Protein AF-A0A819KQR3-F1 (afdb_monomer)

Radius of gyration: 17.42 Å; Cα contacts (8 Å, |Δi|>4): 157; chains: 1; bounding box: 44×39×41 Å

pLDDT: mean 88.15, std 14.44, range [40.84, 98.44]

Mean predicted aligned error: 6.83 Å

Solvent-accessible surface area (backbone atoms only — not comparable to full-atom values): 6872 Å² total; per-residue (Å²): 132,85,78,81,66,50,45,78,50,74,44,51,42,90,77,36,97,85,49,51,71,47,80,47,74,49,79,68,67,64,90,90,63,63,76,46,76,42,82,43,74,54,48,76,48,64,88,91,35,70,39,79,47,76,88,54,74,44,82,45,64,55,67,50,73,30,33,44,32,40,14,64,79,96,58,59,79,53,51,30,37,37,38,84,83,73,54,71,51,70,76,74,80,80,83,72,96,64,82,76,96,62,93,85,129

Foldseek 3Di:
DDPPWKDWDWDALVRDPNSDIDIDIDDRDDPPWDWDWDKDAKDADDPQDWDDWLDDIDGDDRIDFIKIAGDTPRGGGHQWIATPVGDTDHDGDDDDPDPDPDPDD

Secondary structure (DSSP, 8-state):
------EEEEE-TTSSTT---EEEEEPP--TT---EEEEE--EE--TT-EEE-SS-EEEPPSEE--EEEEE-TT-SS-SEEEETTS-EEE--PPPPSS--SSS--

Sequence (105 aa):
MFSSSCDTMVAMSDVTDDGSIIFGKNSDRQVNEPLAIRYVPAATHLPNSKLRTTYIEIDQVEKTHSCILFSPRNIFGAEMGFNCHGLVIGNEALFTKIQSYREGL

Structure (mmCIF, N/CA/C/O backbone):
data_AF-A0A819KQR3-F1
#
_entry.id   AF-A0A819KQR3-F1
#
loop_
_atom_site.group_PDB
_atom_site.id
_atom_site.type_symbol
_atom_site.label_atom_id
_atom_site.label_alt_id
_atom_site.label_comp_id
_atom_site.label_asym_id
_atom_site.label_entity_id
_atom_site.label_seq_id
_atom_site.pdbx_PDB_ins_code
_atom_site.Cartn_x
_atom_site.Cartn_y
_atom_site.Cartn_z
_atom_site.occupancy
_atom_site.B_iso_or_equiv
_atom_site.auth_seq_id
_atom_site.auth_comp_id
_atom_site.auth_asym_id
_atom_site.auth_atom_id
_atom_site.pdbx_PDB_model_num
ATOM 1 N N . MET A 1 1 ? 28.314 8.351 -9.324 1.00 40.84 1 MET A N 1
ATOM 2 C CA . MET A 1 1 ? 27.406 8.806 -8.254 1.00 40.84 1 MET A CA 1
ATOM 3 C C . MET A 1 1 ? 26.100 8.078 -8.515 1.00 40.84 1 MET A C 1
ATOM 5 O O . MET A 1 1 ? 25.457 8.385 -9.508 1.00 40.84 1 MET A O 1
ATOM 9 N N . PHE A 1 2 ? 25.818 6.996 -7.787 1.00 43.38 2 PHE A N 1
ATOM 10 C CA . PHE A 1 2 ? 24.595 6.225 -8.012 1.00 43.38 2 PHE A CA 1
ATOM 11 C C . PHE A 1 2 ? 23.432 7.060 -7.483 1.00 43.38 2 PHE A C 1
ATOM 13 O O . PHE A 1 2 ? 23.305 7.237 -6.276 1.00 43.38 2 PHE A O 1
ATOM 20 N N . SER A 1 3 ? 22.655 7.644 -8.390 1.00 50.53 3 SER A N 1
ATOM 21 C CA . SER A 1 3 ? 21.332 8.151 -8.051 1.00 50.53 3 SER A CA 1
ATOM 22 C C . SER A 1 3 ? 20.485 6.917 -7.770 1.00 50.53 3 SER A C 1
ATOM 24 O O . SER A 1 3 ? 20.107 6.232 -8.715 1.00 50.53 3 SER A O 1
ATOM 26 N N . SER A 1 4 ? 20.266 6.574 -6.500 1.00 59.44 4 SER A N 1
ATOM 27 C CA . SER A 1 4 ? 19.153 5.691 -6.165 1.00 59.44 4 SER A CA 1
ATOM 28 C C . SER A 1 4 ? 17.896 6.526 -6.415 1.00 59.44 4 SER A C 1
ATOM 30 O O . SER A 1 4 ? 17.684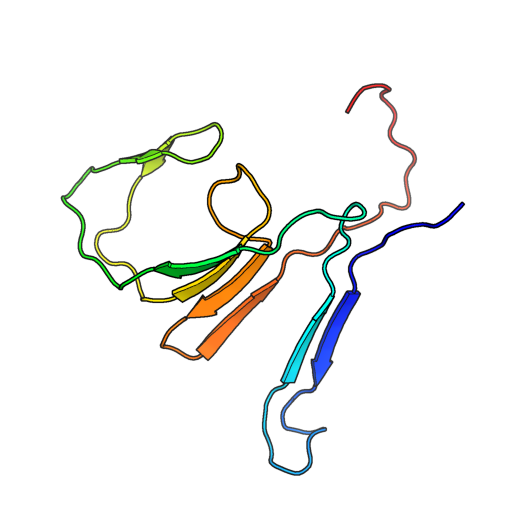 7.529 -5.726 1.00 59.44 4 SER A O 1
ATOM 32 N N . SER A 1 5 ? 17.169 6.205 -7.484 1.00 67.25 5 SER A N 1
ATOM 33 C CA . SER A 1 5 ? 15.809 6.696 -7.701 1.00 67.25 5 SER A CA 1
ATOM 34 C C . SER A 1 5 ? 14.875 5.500 -7.678 1.00 67.25 5 SER A C 1
ATOM 36 O O . SER A 1 5 ? 15.169 4.488 -8.313 1.00 67.25 5 SER A O 1
ATOM 38 N N . CYS A 1 6 ? 13.750 5.643 -6.976 1.00 80.00 6 CYS A N 1
ATOM 39 C CA . CYS A 1 6 ? 12.721 4.631 -6.974 1.00 80.00 6 CYS A CA 1
ATOM 40 C C . CYS A 1 6 ? 12.162 4.546 -8.399 1.00 80.00 6 CYS A C 1
ATOM 42 O O . CYS A 1 6 ? 12.180 5.522 -9.157 1.00 80.00 6 CYS A O 1
ATOM 44 N N . ASP A 1 7 ? 11.696 3.358 -8.765 1.00 88.38 7 ASP A N 1
ATOM 45 C CA . ASP A 1 7 ? 11.087 3.122 -10.066 1.00 88.38 7 ASP A CA 1
ATOM 46 C C . ASP A 1 7 ? 9.622 2.765 -9.862 1.00 88.38 7 ASP A C 1
ATOM 48 O O . ASP A 1 7 ? 9.274 1.936 -9.013 1.00 88.38 7 ASP A O 1
ATOM 52 N N . THR A 1 8 ? 8.760 3.358 -10.679 1.00 91.00 8 THR A N 1
ATOM 53 C CA . THR A 1 8 ? 7.336 3.037 -10.717 1.00 91.00 8 THR A CA 1
ATOM 54 C C . THR A 1 8 ? 6.909 2.827 -12.165 1.00 91.00 8 THR A C 1
ATOM 56 O O . THR A 1 8 ? 7.184 3.654 -13.032 1.00 91.00 8 THR A O 1
ATOM 59 N N . MET A 1 9 ? 6.211 1.724 -12.429 1.00 93.69 9 MET A N 1
ATOM 60 C CA . MET A 1 9 ? 5.650 1.400 -13.735 1.00 93.69 9 MET A CA 1
ATOM 61 C C . MET A 1 9 ? 4.196 0.952 -13.616 1.00 93.69 9 MET A C 1
ATOM 63 O O . MET A 1 9 ? 3.787 0.351 -12.621 1.00 93.69 9 MET A O 1
ATOM 67 N N . VAL A 1 10 ? 3.429 1.203 -14.673 1.00 95.94 10 VAL A N 1
ATOM 68 C CA . VAL A 1 10 ? 2.068 0.695 -14.821 1.00 95.94 10 VAL A CA 1
ATOM 69 C C . VAL A 1 10 ? 1.894 0.114 -16.220 1.00 95.94 10 VAL A C 1
ATOM 71 O O . VAL A 1 10 ? 2.237 0.762 -17.208 1.00 95.94 10 VAL A O 1
ATOM 74 N N . ALA A 1 11 ? 1.377 -1.109 -16.296 1.00 97.69 11 ALA A N 1
ATOM 75 C CA . ALA A 1 11 ? 0.844 -1.683 -17.523 1.00 97.69 11 ALA A CA 1
ATOM 76 C C . ALA A 1 11 ? -0.679 -1.679 -17.405 1.00 97.69 11 ALA A C 1
ATOM 78 O O . ALA A 1 11 ? -1.246 -2.288 -16.495 1.00 97.69 11 ALA A O 1
ATOM 79 N N . MET A 1 12 ? -1.319 -0.924 -18.289 1.00 97.81 12 MET A N 1
ATOM 80 C CA . MET A 1 12 ? -2.769 -0.815 -18.355 1.00 97.81 12 MET A CA 1
ATOM 81 C C . MET A 1 12 ? -3.361 -2.033 -19.078 1.00 97.81 12 MET A C 1
ATOM 83 O O . MET A 1 12 ? -2.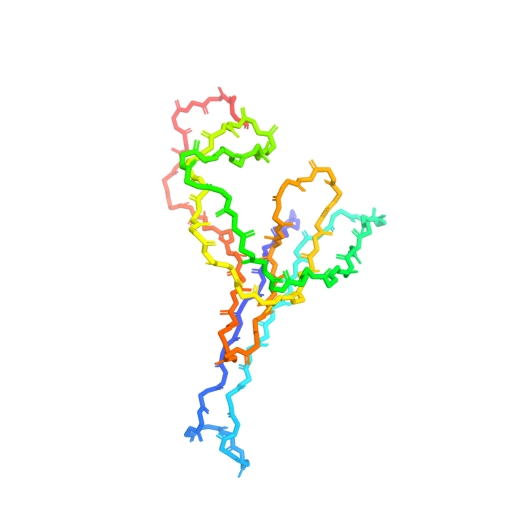661 -2.760 -19.778 1.00 97.81 12 MET A O 1
ATOM 87 N N . SER A 1 13 ? -4.660 -2.267 -18.902 1.00 97.50 13 SER A N 1
ATOM 88 C CA . SER A 1 13 ? -5.349 -3.454 -19.430 1.00 97.50 13 SER A CA 1
ATOM 89 C C . SER A 1 13 ? -5.337 -3.571 -20.959 1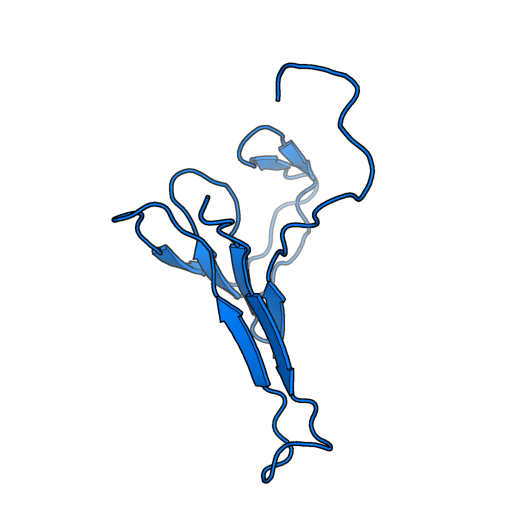.00 97.50 13 SER A C 1
ATOM 91 O O . SER A 1 13 ? -5.637 -4.624 -21.501 1.00 97.50 13 SER A O 1
ATOM 93 N N . ASP A 1 14 ? -5.062 -2.478 -21.671 1.00 97.94 14 ASP A N 1
ATOM 94 C CA . ASP A 1 14 ? -4.940 -2.433 -23.129 1.00 97.94 14 ASP A CA 1
ATOM 95 C C . ASP A 1 14 ? -3.567 -2.907 -23.636 1.00 97.94 14 ASP A C 1
ATOM 97 O O . ASP A 1 14 ? -3.407 -3.133 -24.835 1.00 97.94 14 ASP A O 1
ATOM 101 N N . VAL A 1 15 ? -2.586 -3.073 -22.740 1.00 97.81 15 VAL A N 1
ATOM 102 C CA . VAL A 1 15 ? -1.219 -3.516 -23.064 1.00 97.81 15 VAL A CA 1
ATOM 103 C C . VAL A 1 15 ? -0.829 -4.847 -22.406 1.00 97.81 15 VAL A C 1
ATOM 105 O O . VAL A 1 15 ? 0.319 -5.276 -22.534 1.00 97.81 15 VAL A O 1
ATOM 108 N N . THR A 1 16 ? -1.756 -5.514 -21.713 1.00 98.19 16 THR A N 1
ATOM 109 C CA . THR A 1 16 ? -1.569 -6.836 -21.091 1.00 98.19 16 THR A CA 1
ATOM 110 C C . THR A 1 16 ? -2.414 -7.898 -21.802 1.00 98.19 16 THR A C 1
ATOM 112 O O . THR A 1 16 ? -3.546 -7.641 -22.200 1.00 98.19 16 THR A O 1
ATOM 115 N N . ASP A 1 17 ? -1.864 -9.105 -21.977 1.00 97.81 17 ASP A N 1
ATOM 116 C CA . ASP A 1 17 ? -2.509 -10.189 -22.748 1.00 97.81 17 ASP A CA 1
ATOM 117 C C . ASP A 1 17 ? -3.814 -10.693 -22.101 1.00 97.81 17 ASP A C 1
ATOM 119 O O . ASP A 1 17 ? -4.768 -11.055 -22.785 1.00 97.81 17 ASP A O 1
ATOM 123 N N . ASP A 1 18 ? -3.884 -10.666 -20.769 1.00 97.75 18 ASP A N 1
ATOM 124 C CA . ASP A 1 18 ? -5.033 -11.117 -19.979 1.00 97.75 18 ASP A CA 1
ATOM 125 C C . ASP A 1 18 ? -5.966 -9.974 -19.535 1.00 97.75 18 ASP A C 1
ATOM 127 O O . ASP A 1 18 ? -6.928 -10.207 -18.799 1.00 97.75 18 ASP A O 1
ATOM 131 N N . GLY A 1 19 ? -5.689 -8.736 -19.955 1.00 97.06 19 GLY A N 1
ATOM 132 C CA . GLY A 1 19 ? -6.431 -7.545 -19.544 1.00 97.06 19 GLY A CA 1
ATOM 133 C C . GLY A 1 19 ? -6.214 -7.128 -18.083 1.00 97.06 19 GLY A C 1
ATOM 134 O O . GLY A 1 19 ? -6.949 -6.274 -17.578 1.00 97.06 19 GLY A O 1
ATOM 135 N N . SER A 1 20 ? -5.233 -7.705 -17.381 1.00 96.06 20 SER A N 1
ATOM 136 C CA . SER A 1 20 ? -4.872 -7.290 -16.022 1.00 96.06 20 SER A CA 1
ATOM 137 C C . SER A 1 20 ? -4.240 -5.893 -15.996 1.00 96.06 20 SER A C 1
ATOM 139 O O . SER A 1 20 ? -3.631 -5.440 -16.963 1.00 96.06 20 SER A O 1
ATOM 141 N N . ILE A 1 21 ? -4.356 -5.191 -14.866 1.00 96.38 21 ILE A N 1
ATOM 142 C CA . ILE A 1 21 ? -3.567 -3.981 -14.605 1.00 96.38 21 ILE A CA 1
ATOM 143 C C . ILE A 1 21 ? -2.391 -4.385 -13.722 1.00 96.38 21 ILE A C 1
ATOM 145 O O . ILE A 1 21 ? -2.590 -4.912 -12.626 1.00 96.38 21 ILE A O 1
ATOM 149 N N . ILE A 1 22 ? -1.169 -4.115 -14.180 1.00 96.25 22 ILE A N 1
ATOM 150 C CA . ILE A 1 22 ? 0.054 -4.440 -13.443 1.00 96.25 22 ILE A CA 1
ATOM 151 C C . ILE A 1 22 ? 0.662 -3.146 -12.917 1.00 96.25 22 ILE A C 1
ATOM 153 O O . ILE A 1 22 ? 1.043 -2.270 -13.690 1.00 96.25 22 ILE A O 1
ATOM 157 N N . PHE A 1 23 ? 0.788 -3.046 -11.595 1.00 95.56 23 PHE A N 1
ATOM 158 C CA . PHE A 1 23 ? 1.530 -1.980 -10.931 1.00 95.56 23 PHE A CA 1
ATOM 159 C C . PHE A 1 23 ? 2.857 -2.533 -10.415 1.00 95.56 23 PHE A C 1
ATOM 161 O O . PHE A 1 23 ? 2.877 -3.435 -9.576 1.00 95.56 23 PHE A O 1
ATOM 168 N N . GLY A 1 24 ? 3.962 -1.998 -10.927 1.00 93.94 24 GLY A N 1
ATOM 169 C CA . GLY A 1 24 ? 5.309 -2.345 -10.495 1.00 93.94 24 GLY A CA 1
ATOM 170 C C . GLY A 1 24 ? 5.929 -1.182 -9.742 1.00 93.94 24 GLY A C 1
ATOM 171 O O . GLY A 1 24 ? 5.951 -0.061 -10.248 1.00 93.94 24 GLY A O 1
ATOM 172 N N . LYS A 1 25 ? 6.459 -1.449 -8.549 1.00 90.44 25 LYS A N 1
ATOM 173 C CA . LYS A 1 25 ? 7.229 -0.464 -7.802 1.00 90.44 25 LYS A CA 1
ATOM 174 C C . LYS A 1 25 ? 8.473 -1.079 -7.188 1.00 90.44 25 LYS A C 1
ATOM 176 O O . LYS A 1 25 ? 8.385 -2.044 -6.431 1.00 90.44 25 LYS A O 1
ATOM 181 N N . ASN A 1 26 ? 9.611 -0.471 -7.492 1.00 88.56 26 ASN A N 1
ATOM 182 C CA . ASN A 1 26 ? 10.863 -0.733 -6.813 1.00 88.56 26 ASN A CA 1
ATOM 183 C C . ASN A 1 26 ? 11.141 0.408 -5.828 1.00 88.56 26 ASN A C 1
ATOM 185 O O . ASN A 1 26 ? 11.084 1.583 -6.194 1.00 88.56 26 ASN A O 1
ATOM 189 N N . SER A 1 27 ? 11.379 0.052 -4.570 1.00 81.56 27 SER A N 1
ATOM 190 C CA . SER A 1 27 ? 11.754 0.998 -3.519 1.00 81.56 27 SER A CA 1
ATOM 191 C C . SER A 1 27 ? 13.277 1.045 -3.445 1.00 81.56 27 SER A C 1
ATOM 193 O O . SER A 1 27 ? 13.925 0.000 -3.337 1.00 81.56 27 SER A O 1
ATOM 195 N N . ASP A 1 28 ? 13.848 2.245 -3.507 1.00 79.88 28 ASP A N 1
ATOM 196 C CA . ASP A 1 28 ? 15.253 2.442 -3.187 1.00 79.88 28 ASP A CA 1
ATOM 197 C C . ASP A 1 28 ? 15.457 2.282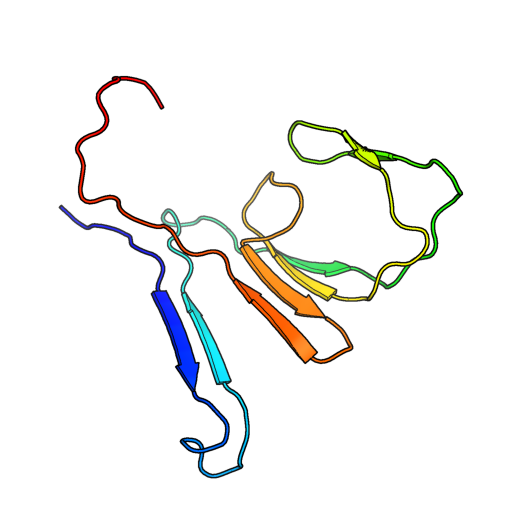 -1.705 1.00 79.88 28 ASP A C 1
ATOM 199 O O . ASP A 1 28 ? 14.893 3.012 -0.888 1.00 79.88 28 ASP A O 1
ATOM 203 N N . ARG A 1 29 ? 16.339 1.361 -1.357 1.00 76.12 29 ARG A N 1
ATOM 204 C CA . ARG A 1 29 ? 16.600 1.067 0.037 1.00 76.12 29 ARG A CA 1
ATOM 205 C C . ARG A 1 29 ? 18.072 1.074 0.312 1.00 76.12 29 ARG A C 1
ATOM 207 O O . ARG A 1 29 ? 18.886 0.631 -0.501 1.00 76.12 29 ARG A O 1
ATOM 214 N N . GLN A 1 30 ? 18.408 1.543 1.507 1.00 78.69 30 GLN A N 1
ATOM 215 C CA . GLN A 1 30 ? 19.750 1.335 2.016 1.00 78.69 30 GLN A CA 1
ATOM 216 C C . GLN A 1 30 ? 20.011 -0.167 2.112 1.00 78.69 30 GLN A C 1
ATOM 218 O O . GLN A 1 30 ? 19.116 -0.968 2.399 1.00 78.69 30 GLN A O 1
ATOM 223 N N . VAL A 1 31 ? 21.261 -0.555 1.874 1.00 80.75 31 VAL A N 1
ATOM 224 C CA . VAL A 1 31 ? 21.669 -1.954 1.975 1.00 80.75 31 VAL A CA 1
ATOM 225 C C . VAL A 1 31 ? 21.289 -2.483 3.366 1.00 80.75 31 VAL A C 1
ATOM 227 O O . VAL A 1 31 ? 21.631 -1.877 4.380 1.00 80.75 31 VAL A O 1
ATOM 230 N N . ASN A 1 32 ? 20.590 -3.621 3.402 1.00 84.44 32 ASN A N 1
ATOM 231 C CA . ASN A 1 32 ? 20.071 -4.294 4.604 1.00 84.44 32 ASN A CA 1
ATOM 232 C C . ASN A 1 32 ? 18.881 -3.624 5.316 1.00 84.44 32 ASN A C 1
ATOM 234 O O . ASN A 1 32 ? 18.546 -4.007 6.442 1.00 84.44 32 ASN A O 1
ATOM 238 N N . GLU A 1 33 ? 18.208 -2.656 4.699 1.00 85.44 33 GLU A N 1
ATOM 239 C CA . GLU A 1 33 ? 16.990 -2.097 5.278 1.00 85.44 33 GLU A CA 1
ATOM 240 C C . GLU A 1 33 ? 15.783 -3.052 5.089 1.00 85.44 33 GLU A C 1
ATOM 242 O O . GLU A 1 33 ? 15.489 -3.456 3.963 1.00 85.44 33 GLU A O 1
ATOM 247 N N . PRO A 1 34 ? 15.059 -3.454 6.155 1.00 85.44 34 PRO A N 1
ATOM 248 C CA . PRO A 1 34 ? 14.010 -4.471 6.041 1.00 85.44 34 PRO A CA 1
ATOM 249 C C . PRO A 1 34 ? 12.696 -3.931 5.463 1.00 85.44 34 PRO A C 1
ATOM 251 O O . PRO A 1 34 ? 12.176 -2.917 5.932 1.00 85.44 34 PRO A O 1
ATOM 254 N N . LEU A 1 35 ? 12.082 -4.670 4.534 1.00 88.44 35 LEU A N 1
ATOM 255 C CA . LEU A 1 35 ? 10.716 -4.421 4.056 1.00 88.44 35 LEU A CA 1
ATOM 256 C C . LEU 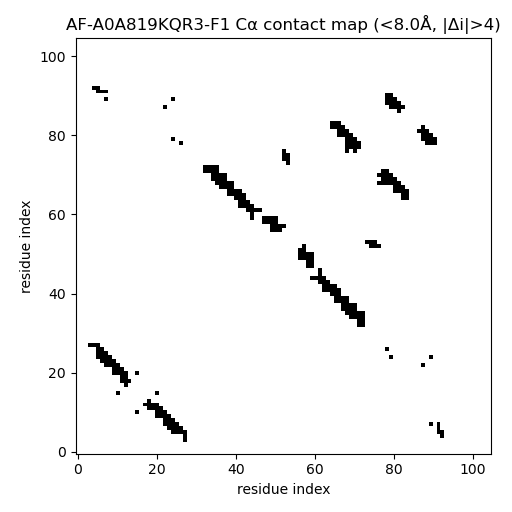A 1 35 ? 9.703 -5.202 4.882 1.00 88.44 35 LEU A C 1
ATOM 258 O O . LEU A 1 35 ? 9.467 -6.384 4.650 1.00 88.44 35 LEU A O 1
ATOM 262 N N . ALA A 1 36 ? 9.098 -4.530 5.860 1.00 91.25 36 ALA A N 1
ATOM 263 C CA . ALA A 1 36 ? 8.050 -5.133 6.663 1.00 91.25 36 ALA A CA 1
ATOM 264 C C . ALA A 1 36 ? 6.742 -5.163 5.868 1.00 91.25 36 ALA A C 1
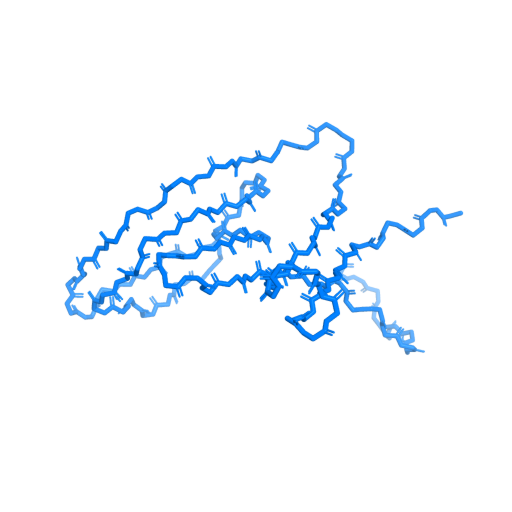ATOM 266 O O . ALA A 1 36 ? 6.192 -4.112 5.535 1.00 91.25 36 ALA A O 1
ATOM 267 N N . ILE A 1 37 ? 6.228 -6.364 5.609 1.00 94.75 37 ILE A N 1
ATOM 268 C CA . ILE A 1 37 ? 4.893 -6.564 5.043 1.00 94.75 37 ILE A CA 1
ATOM 269 C C . ILE A 1 37 ? 3.909 -6.684 6.203 1.00 94.75 37 ILE A C 1
ATOM 271 O O . ILE A 1 37 ? 4.075 -7.528 7.084 1.00 94.75 37 ILE A O 1
ATOM 275 N N . ARG A 1 38 ? 2.898 -5.819 6.228 1.00 95.31 38 ARG A N 1
ATOM 276 C CA . ARG A 1 38 ? 1.916 -5.749 7.311 1.00 95.31 38 ARG A CA 1
ATOM 277 C C . ARG A 1 38 ? 0.511 -5.828 6.749 1.00 95.31 38 ARG A C 1
ATOM 279 O O . ARG A 1 38 ? 0.147 -5.038 5.884 1.00 95.31 38 ARG A O 1
ATOM 286 N N . TYR A 1 39 ? -0.283 -6.743 7.289 1.00 97.06 39 TYR A N 1
ATOM 287 C CA . TYR A 1 39 ? -1.726 -6.721 7.110 1.00 97.06 39 TYR A CA 1
ATOM 288 C C . TYR A 1 39 ? -2.346 -5.787 8.148 1.00 97.06 39 TYR A C 1
ATOM 290 O O . TYR A 1 39 ? -2.123 -5.947 9.349 1.00 97.06 39 TYR A O 1
ATOM 298 N N . VAL A 1 40 ? -3.119 -4.814 7.683 1.00 97.31 40 VAL A N 1
ATOM 299 C CA . VAL A 1 40 ? -3.927 -3.933 8.522 1.00 97.31 40 VAL A CA 1
ATOM 300 C C . VAL A 1 40 ? -5.389 -4.293 8.269 1.00 97.31 40 VAL A C 1
ATOM 302 O O . VAL A 1 40 ? -5.846 -4.171 7.131 1.00 97.31 40 VAL A O 1
ATOM 305 N N . PRO A 1 41 ? -6.132 -4.771 9.280 1.00 98.19 41 PRO A N 1
ATOM 306 C CA . PRO A 1 41 ? -7.533 -5.119 9.104 1.00 98.19 41 PRO A CA 1
ATOM 307 C C . PRO A 1 41 ? -8.393 -3.866 8.920 1.00 98.19 41 PRO A C 1
ATOM 309 O O . PRO A 1 41 ? -8.056 -2.784 9.400 1.00 98.19 41 PRO A O 1
ATOM 312 N N . ALA A 1 42 ? -9.539 -4.037 8.262 1.00 98.44 42 ALA A N 1
ATOM 313 C CA . ALA A 1 42 ? -10.588 -3.026 8.262 1.00 98.44 42 ALA A CA 1
ATOM 314 C C . ALA A 1 42 ? -11.057 -2.772 9.702 1.00 98.44 42 ALA A C 1
ATOM 316 O O . ALA A 1 42 ? -11.182 -3.713 10.491 1.00 98.44 42 ALA A O 1
ATOM 317 N N . A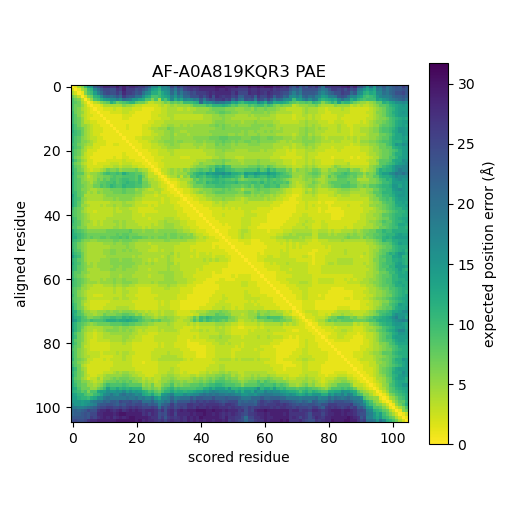LA A 1 43 ? -11.338 -1.517 10.038 1.00 98.06 43 ALA A N 1
ATOM 318 C CA . ALA A 1 43 ? -11.769 -1.138 11.376 1.00 98.06 43 ALA A CA 1
ATOM 319 C C . ALA A 1 43 ? -12.852 -0.058 11.336 1.00 98.06 43 ALA A C 1
ATOM 321 O O . ALA A 1 43 ? -13.012 0.666 10.353 1.00 98.06 43 ALA A O 1
ATOM 322 N N . THR A 1 44 ? -13.608 0.033 12.430 1.00 98.44 44 THR A N 1
ATOM 323 C CA . THR A 1 44 ? -14.496 1.162 12.722 1.00 98.44 44 THR A CA 1
ATOM 324 C C . THR A 1 44 ? -13.961 1.886 13.951 1.00 98.44 44 THR A C 1
ATOM 326 O O . THR A 1 44 ? -13.567 1.241 14.924 1.00 98.44 44 THR A O 1
ATOM 329 N N . HIS A 1 45 ? -13.926 3.210 13.902 1.00 97.94 45 HIS A N 1
ATOM 330 C CA . HIS A 1 45 ? -13.342 4.061 14.930 1.00 97.94 45 HIS A CA 1
ATOM 331 C C . HIS A 1 45 ? -14.405 4.948 15.582 1.00 97.94 45 HIS A C 1
ATOM 333 O O . HIS A 1 45 ? -15.431 5.266 14.982 1.00 97.94 45 HIS A O 1
ATOM 339 N N . LEU A 1 46 ? -14.159 5.345 16.832 1.00 97.88 46 LEU A N 1
ATOM 340 C CA . LEU A 1 46 ? -15.064 6.233 17.558 1.00 97.88 46 LEU A CA 1
ATOM 341 C C . LEU A 1 46 ? -15.100 7.633 16.917 1.00 97.88 46 LEU A C 1
ATOM 343 O O . LEU A 1 46 ? -14.062 8.102 16.429 1.00 97.88 46 LEU A O 1
ATOM 347 N N . PRO A 1 47 ? -16.247 8.335 16.979 1.00 96.31 47 PRO A N 1
ATOM 348 C CA . PRO A 1 47 ? -16.337 9.729 16.557 1.00 96.31 47 PRO A CA 1
ATOM 349 C C . PRO A 1 47 ? -15.296 10.606 17.261 1.00 96.31 47 PRO A C 1
ATOM 351 O O . PRO A 1 47 ? -15.041 10.435 18.453 1.00 96.31 47 PRO A O 1
ATOM 354 N N . ASN A 1 48 ? -14.719 11.562 16.527 1.00 95.69 48 ASN A N 1
ATOM 355 C CA . ASN A 1 48 ? -13.692 12.500 17.008 1.00 95.69 48 ASN A CA 1
ATOM 356 C C . ASN A 1 48 ? -12.396 11.844 17.524 1.00 95.69 48 ASN A C 1
ATOM 358 O O . ASN A 1 48 ? -11.603 12.499 18.205 1.00 95.69 48 ASN A O 1
ATOM 362 N N . SER A 1 49 ? -12.163 10.562 17.224 1.00 97.69 49 SER A N 1
ATOM 363 C CA . SER A 1 49 ? -10.879 9.930 17.530 1.00 97.69 49 SER A CA 1
ATOM 364 C C . SER A 1 49 ? -9.751 10.512 16.669 1.00 97.69 49 SER A C 1
ATOM 366 O O . SER A 1 49 ? -9.969 11.022 15.568 1.00 97.69 49 SER A O 1
ATOM 368 N N . LYS A 1 50 ? -8.525 10.457 17.195 1.00 98.06 50 LYS A N 1
ATOM 369 C CA . LYS A 1 50 ? -7.313 10.931 16.521 1.00 98.06 50 LYS A CA 1
ATOM 370 C C . LYS A 1 50 ? -6.431 9.752 16.129 1.00 98.06 50 LYS A C 1
ATOM 372 O O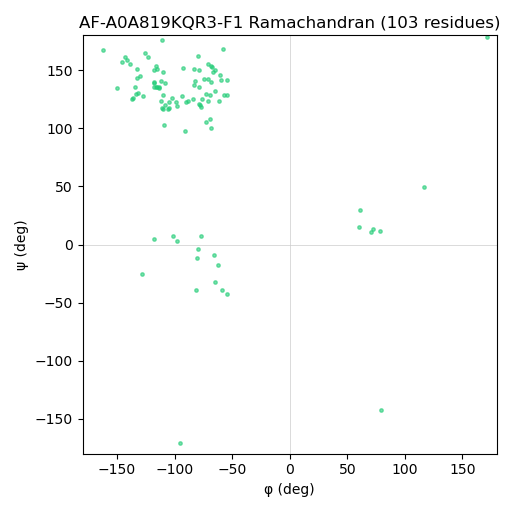 . LYS A 1 50 ? -6.382 8.740 16.829 1.00 98.06 50 LYS A O 1
ATOM 377 N N . LEU A 1 51 ? -5.706 9.901 15.028 1.00 97.31 51 LEU A N 1
ATOM 378 C CA . LEU A 1 51 ? -4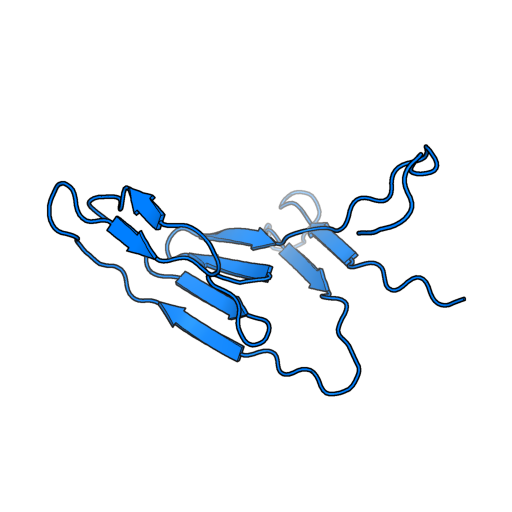.701 8.958 14.559 1.00 97.31 51 LEU A CA 1
ATOM 379 C C . LEU A 1 51 ? -3.313 9.575 14.709 1.00 97.31 51 LEU A C 1
ATOM 381 O O . LEU A 1 51 ? -2.993 10.569 14.054 1.00 97.31 51 LEU A O 1
ATOM 385 N N . ARG A 1 52 ? -2.475 8.964 15.551 1.00 97.00 52 ARG A N 1
ATOM 386 C CA . ARG A 1 52 ? -1.065 9.336 15.681 1.00 97.00 52 ARG A CA 1
ATOM 387 C C . ARG A 1 52 ? -0.264 8.769 14.514 1.00 97.00 52 ARG A C 1
ATOM 389 O O . ARG A 1 52 ? -0.196 7.557 14.326 1.00 97.00 52 ARG A O 1
ATOM 396 N N . THR A 1 53 ? 0.359 9.660 13.754 1.00 95.88 53 THR A N 1
ATOM 397 C CA . THR A 1 53 ? 1.349 9.329 12.722 1.00 95.88 53 THR A CA 1
ATOM 398 C C . THR A 1 53 ? 2.767 9.448 13.292 1.00 95.88 53 THR A C 1
ATOM 400 O O . THR A 1 53 ? 2.936 9.631 14.499 1.00 95.88 53 THR A O 1
ATOM 403 N N . THR A 1 54 ? 3.802 9.373 12.448 1.00 94.38 54 THR A N 1
ATOM 404 C CA . THR A 1 54 ? 5.202 9.491 12.889 1.00 94.38 54 THR A CA 1
ATOM 405 C C . THR A 1 54 ? 5.443 10.776 13.688 1.00 94.38 54 THR A C 1
ATOM 407 O O . THR A 1 54 ? 6.088 10.737 14.733 1.00 94.38 54 THR A O 1
ATOM 410 N N . TYR A 1 55 ? 4.889 11.907 13.230 1.00 95.81 55 TYR A N 1
ATOM 411 C CA . TYR A 1 55 ? 5.194 13.228 13.798 1.00 95.81 55 TYR A CA 1
ATOM 412 C C . TYR A 1 55 ? 3.965 14.047 14.195 1.00 95.81 55 TYR A C 1
ATOM 414 O O . TYR A 1 55 ? 4.065 14.884 15.089 1.00 95.81 55 TYR A O 1
ATOM 422 N N . ILE A 1 56 ? 2.812 13.804 13.569 1.00 96.81 56 ILE A N 1
ATOM 423 C CA . ILE A 1 56 ? 1.586 14.584 13.785 1.00 96.81 56 ILE A CA 1
ATOM 424 C C . ILE A 1 56 ? 0.406 13.690 14.160 1.00 96.81 56 ILE A C 1
ATOM 426 O O . ILE A 1 56 ? 0.440 12.475 13.957 1.00 96.81 56 ILE A O 1
ATOM 430 N N . GLU A 1 57 ? -0.656 14.301 14.670 1.00 98.00 57 GLU A N 1
ATOM 431 C CA . GLU A 1 57 ? -1.960 13.659 14.834 1.00 98.00 57 GLU A CA 1
ATOM 432 C C . GLU A 1 57 ? -2.949 14.229 13.826 1.00 98.00 57 GLU A C 1
ATOM 434 O O . GLU A 1 57 ? -2.970 15.435 13.584 1.00 98.00 57 GLU A O 1
ATOM 439 N N . ILE A 1 58 ? -3.767 13.354 13.250 1.00 97.25 58 ILE A N 1
ATOM 440 C CA . ILE A 1 58 ? -4.834 13.723 12.316 1.00 97.25 58 ILE A CA 1
ATOM 441 C C . ILE A 1 58 ? -6.181 13.215 12.830 1.00 97.25 58 ILE A C 1
ATOM 443 O O . ILE A 1 58 ? -6.228 12.327 13.684 1.00 97.25 58 ILE A O 1
ATOM 447 N N . ASP A 1 59 ? -7.278 13.772 12.321 1.00 98.06 59 ASP A N 1
ATOM 448 C CA . ASP A 1 59 ? -8.613 13.224 12.571 1.00 98.06 59 ASP A CA 1
ATOM 449 C C . ASP A 1 59 ? -8.744 11.831 11.953 1.00 98.06 59 ASP A C 1
ATOM 451 O O . ASP A 1 59 ? -8.372 11.610 10.800 1.00 98.06 59 ASP A O 1
ATOM 455 N N . GLN A 1 60 ? -9.250 10.881 12.738 1.00 97.88 60 GLN A N 1
ATOM 456 C CA . GLN A 1 60 ? -9.499 9.523 12.277 1.00 97.88 60 GLN A CA 1
ATOM 457 C C . GLN A 1 60 ? -10.840 9.452 11.539 1.00 97.88 60 GLN A C 1
ATOM 459 O O . GLN A 1 60 ? -11.834 10.051 11.952 1.00 97.88 60 GLN A O 1
ATOM 464 N N . VAL A 1 61 ? -10.875 8.672 10.461 1.00 97.12 61 VAL A N 1
ATOM 465 C CA . VAL A 1 61 ? -12.110 8.391 9.724 1.00 97.12 61 VAL A CA 1
ATOM 466 C C . VAL A 1 61 ? -12.933 7.323 10.441 1.00 97.12 61 VAL A C 1
ATOM 468 O O . VAL A 1 61 ? -12.385 6.430 11.081 1.00 97.12 61 VAL A O 1
ATOM 471 N N . GLU A 1 62 ? -14.259 7.368 10.306 1.00 98.00 62 GLU A N 1
ATOM 472 C CA . GLU A 1 62 ? -15.144 6.403 10.974 1.00 98.00 62 GLU A CA 1
ATOM 473 C C . GLU A 1 62 ? -14.840 4.957 10.560 1.00 98.00 62 GLU A C 1
ATOM 475 O O . GLU A 1 62 ? -14.870 4.064 11.400 1.00 98.00 62 GLU A O 1
ATOM 480 N N . LYS A 1 63 ? -14.533 4.711 9.279 1.00 98.19 63 LYS A N 1
ATOM 481 C CA . LYS A 1 63 ? -14.303 3.367 8.734 1.00 98.19 63 LYS A CA 1
ATOM 482 C C . LYS A 1 63 ? -13.061 3.326 7.859 1.00 98.19 63 LYS A C 1
ATOM 484 O O . LYS A 1 63 ? -12.876 4.181 6.996 1.00 98.19 63 LYS A O 1
ATOM 489 N N . THR A 1 64 ? -12.251 2.292 8.048 1.00 97.75 64 THR A N 1
ATOM 490 C CA . THR A 1 64 ? -11.054 2.010 7.250 1.00 97.75 64 THR A CA 1
ATOM 491 C C . THR A 1 64 ? -11.191 0.672 6.530 1.00 97.75 64 THR A C 1
ATOM 493 O O . THR A 1 64 ? -11.864 -0.248 6.999 1.00 97.75 64 THR A O 1
ATOM 496 N N . HIS A 1 65 ? -10.558 0.559 5.365 1.00 98.44 65 HIS A N 1
ATOM 497 C CA . HIS A 1 65 ? -10.495 -0.687 4.604 1.00 98.44 65 HIS A CA 1
ATOM 498 C C . HIS A 1 65 ? -9.239 -1.473 4.958 1.00 98.44 65 HIS A C 1
ATOM 500 O O . HIS A 1 65 ? -8.214 -0.888 5.306 1.00 98.44 65 HIS A O 1
ATOM 506 N N . SER A 1 66 ? -9.309 -2.798 4.832 1.00 98.31 66 SER A N 1
ATOM 507 C CA . SER A 1 66 ? -8.140 -3.638 5.056 1.00 98.31 66 SER A CA 1
ATOM 508 C C . SER A 1 66 ? -7.105 -3.415 3.960 1.00 98.31 66 SER A C 1
ATOM 510 O O . SER A 1 66 ? -7.467 -3.340 2.780 1.00 98.31 66 SER A O 1
ATOM 512 N N . CYS A 1 67 ? -5.831 -3.373 4.333 1.00 98.25 67 CYS A N 1
ATOM 513 C CA . CYS A 1 67 ? -4.728 -3.213 3.398 1.00 98.25 67 CYS A CA 1
ATOM 514 C C . CYS A 1 67 ? -3.536 -4.111 3.726 1.00 98.25 67 CYS A C 1
ATOM 516 O O . CYS A 1 67 ? -3.324 -4.521 4.869 1.00 98.25 67 CYS A O 1
ATOM 518 N N . ILE A 1 68 ? -2.753 -4.410 2.694 1.00 98.06 68 ILE A N 1
ATOM 519 C CA . ILE A 1 68 ? -1.407 -4.961 2.817 1.00 98.06 68 ILE A CA 1
ATOM 520 C C . ILE A 1 68 ? -0.439 -3.826 2.512 1.00 98.06 68 ILE A C 1
ATOM 522 O O . ILE A 1 68 ? -0.506 -3.204 1.453 1.00 98.06 68 ILE A O 1
ATOM 526 N N . LEU A 1 69 ? 0.436 -3.544 3.469 1.00 96.88 69 LEU A N 1
ATOM 527 C CA . LEU A 1 69 ? 1.363 -2.424 3.450 1.00 96.88 69 LEU A CA 1
ATOM 528 C C . LEU A 1 69 ? 2.805 -2.923 3.472 1.00 96.88 69 LEU A C 1
ATOM 530 O O . LEU A 1 69 ? 3.152 -3.784 4.278 1.00 96.88 69 LEU A O 1
ATOM 534 N N . PHE A 1 70 ? 3.648 -2.329 2.638 1.00 94.81 70 PHE A N 1
ATOM 535 C CA . PHE A 1 70 ? 5.076 -2.601 2.539 1.00 94.81 70 PHE A CA 1
ATOM 536 C C . PHE A 1 70 ? 5.828 -1.390 3.095 1.00 94.81 70 PHE A C 1
ATOM 538 O O . PHE A 1 70 ? 5.902 -0.331 2.471 1.00 94.81 70 PHE A O 1
ATOM 545 N N . SER A 1 71 ? 6.321 -1.525 4.323 1.00 90.69 71 SER A N 1
ATOM 546 C CA . SER A 1 71 ? 6.807 -0.404 5.125 1.00 90.69 71 SER A CA 1
ATOM 547 C C . SER A 1 71 ? 8.315 -0.479 5.362 1.00 90.69 71 SER A C 1
ATOM 549 O O . SER A 1 71 ? 8.820 -1.522 5.799 1.00 90.69 71 SER A O 1
ATOM 551 N N . PRO A 1 72 ? 9.023 0.647 5.189 1.00 86.50 72 PRO A N 1
ATOM 552 C CA . PRO A 1 72 ? 10.284 0.924 5.855 1.00 86.50 72 PRO A CA 1
ATOM 553 C C . PRO A 1 72 ? 10.183 0.879 7.375 1.00 86.50 72 PRO A C 1
ATOM 555 O O . PRO A 1 72 ? 9.091 0.834 7.959 1.00 86.50 72 PRO A O 1
ATOM 558 N N . ARG A 1 73 ? 11.342 0.889 8.031 1.00 83.56 73 ARG A N 1
ATOM 559 C CA . ARG A 1 73 ? 11.411 0.850 9.493 1.00 83.56 73 ARG A CA 1
ATOM 560 C C . ARG A 1 73 ? 11.016 2.213 10.082 1.00 83.56 73 ARG A C 1
ATOM 562 O O . ARG A 1 73 ? 11.413 3.249 9.570 1.00 83.56 73 ARG A O 1
ATOM 569 N N . ASN A 1 74 ? 10.311 2.196 11.217 1.00 83.06 74 ASN A N 1
ATOM 570 C CA . ASN A 1 74 ? 10.049 3.370 12.066 1.00 83.06 74 ASN A CA 1
ATOM 571 C C . ASN A 1 74 ? 9.267 4.524 11.406 1.00 83.06 74 ASN A C 1
ATOM 573 O O . ASN A 1 74 ? 9.414 5.672 11.820 1.00 83.06 74 ASN A O 1
ATOM 577 N N . ILE A 1 75 ? 8.399 4.227 10.437 1.00 89.38 75 ILE A N 1
ATOM 578 C CA . ILE A 1 75 ? 7.439 5.197 9.900 1.00 89.38 75 ILE A CA 1
ATOM 579 C C . ILE A 1 75 ? 6.002 4.768 10.201 1.00 89.38 75 ILE A C 1
ATOM 581 O O . ILE A 1 75 ? 5.689 3.579 10.299 1.00 89.38 75 ILE A O 1
ATOM 585 N N . PHE A 1 76 ? 5.106 5.741 10.321 1.00 92.56 76 PHE A N 1
ATOM 586 C CA . PHE A 1 76 ? 3.681 5.509 10.140 1.00 92.56 76 PHE A CA 1
ATOM 587 C C . PHE A 1 76 ? 3.380 5.259 8.655 1.00 92.56 76 PHE A C 1
ATOM 589 O O . PHE A 1 76 ? 3.949 5.912 7.784 1.00 92.56 76 PHE A O 1
ATOM 596 N N . GLY A 1 77 ? 2.447 4.352 8.366 1.00 92.94 77 GLY A N 1
ATOM 597 C CA . GLY A 1 77 ? 2.061 4.030 6.991 1.00 92.94 77 GLY A CA 1
ATOM 598 C C . GLY A 1 77 ? 3.045 3.092 6.287 1.00 92.94 77 GLY A C 1
ATOM 599 O O . GLY A 1 77 ? 3.508 2.121 6.886 1.00 92.94 77 GLY A O 1
ATOM 600 N N . ALA A 1 78 ? 3.276 3.325 4.998 1.00 94.00 78 ALA A N 1
ATOM 601 C CA . ALA A 1 78 ? 4.110 2.501 4.128 1.00 94.00 78 ALA A CA 1
ATOM 602 C C . ALA A 1 78 ? 4.506 3.265 2.860 1.00 94.00 78 ALA A C 1
ATOM 604 O O . ALA A 1 78 ? 3.921 4.303 2.557 1.00 94.00 78 ALA A O 1
ATOM 605 N N . GLU A 1 79 ? 5.471 2.723 2.120 1.00 92.00 79 GLU A N 1
ATOM 606 C CA . GLU A 1 79 ? 5.872 3.242 0.805 1.00 92.00 79 GLU A CA 1
ATOM 607 C C . GLU A 1 79 ? 4.944 2.760 -0.304 1.00 92.00 79 GLU A C 1
ATOM 609 O O . GLU A 1 79 ? 4.580 3.508 -1.208 1.00 92.00 79 GLU A O 1
ATOM 614 N N . MET A 1 80 ? 4.521 1.502 -0.214 1.00 95.12 80 MET A N 1
ATOM 615 C CA . MET A 1 80 ? 3.594 0.914 -1.167 1.00 95.12 80 MET A CA 1
ATOM 616 C C . MET A 1 80 ? 2.625 -0.044 -0.490 1.00 95.12 80 MET A C 1
ATOM 618 O O . MET A 1 80 ? 2.853 -0.514 0.629 1.00 95.12 80 MET A O 1
ATOM 622 N N . GLY A 1 81 ? 1.524 -0.337 -1.168 1.00 96.62 81 GLY A N 1
ATOM 623 C CA . GLY A 1 81 ? 0.525 -1.269 -0.676 1.00 96.62 81 GLY A CA 1
ATOM 624 C C . GLY A 1 81 ? -0.739 -1.279 -1.511 1.00 96.62 81 GLY A C 1
ATOM 625 O O . GLY A 1 81 ? -0.878 -0.530 -2.479 1.00 96.62 81 GLY A O 1
ATOM 626 N N . PHE A 1 82 ? -1.669 -2.135 -1.108 1.00 97.75 82 PHE A N 1
ATOM 627 C CA . PHE A 1 82 ? -2.967 -2.267 -1.753 1.00 97.75 82 PHE A CA 1
ATOM 628 C C . PHE A 1 82 ? -4.067 -2.590 -0.744 1.00 97.75 82 PHE A C 1
ATOM 630 O O . PHE A 1 82 ? -3.794 -3.103 0.345 1.00 97.75 82 PHE A O 1
ATOM 637 N N . ASN A 1 83 ? -5.316 -2.274 -1.088 1.00 98.00 83 ASN A N 1
ATOM 638 C CA . ASN A 1 83 ? -6.478 -2.534 -0.235 1.00 98.00 83 ASN A CA 1
ATOM 639 C C . ASN A 1 83 ? -7.410 -3.621 -0.803 1.00 98.00 83 ASN A C 1
ATOM 641 O O . ASN A 1 83 ? -7.218 -4.122 -1.909 1.00 98.00 83 ASN A O 1
ATOM 645 N N . CYS A 1 84 ? -8.448 -3.976 -0.042 1.00 98.00 84 CYS A N 1
ATOM 646 C CA . CYS A 1 84 ? -9.446 -4.978 -0.441 1.00 98.00 84 CYS A CA 1
ATOM 647 C C . CYS A 1 84 ? -10.320 -4.600 -1.650 1.00 98.00 84 CYS A C 1
ATOM 649 O O . CYS A 1 84 ? -11.053 -5.454 -2.138 1.00 98.00 84 CYS A O 1
ATOM 651 N N . HIS A 1 85 ? -10.251 -3.359 -2.132 1.00 97.62 85 HIS A N 1
ATOM 652 C CA . HIS A 1 85 ? -10.995 -2.881 -3.304 1.00 97.62 85 HIS A CA 1
ATOM 653 C C . HIS A 1 85 ? -10.126 -2.805 -4.564 1.00 97.62 85 HIS A C 1
ATOM 655 O O . HIS A 1 85 ? -10.566 -2.271 -5.576 1.00 97.62 85 HIS A O 1
ATOM 661 N N . GLY A 1 86 ? -8.885 -3.298 -4.505 1.00 95.56 86 GLY A N 1
ATOM 662 C CA . GLY A 1 86 ? -7.959 -3.261 -5.637 1.00 95.56 86 GLY A CA 1
ATOM 663 C C . GLY A 1 86 ? -7.297 -1.899 -5.868 1.00 95.56 86 GLY A C 1
ATOM 664 O O . GLY A 1 86 ? -6.656 -1.710 -6.897 1.00 95.56 86 GLY A O 1
ATOM 665 N N . LEU A 1 87 ? -7.407 -0.951 -4.928 1.00 96.62 87 LEU A N 1
ATOM 666 C CA . LEU A 1 87 ? -6.611 0.276 -4.977 1.00 96.62 87 LEU A CA 1
ATOM 667 C C . LEU A 1 87 ? -5.161 -0.053 -4.624 1.00 96.62 87 LEU A C 1
ATOM 669 O O . LEU A 1 87 ? -4.913 -0.641 -3.570 1.00 96.62 87 LEU A O 1
ATOM 673 N N . VAL A 1 88 ? -4.225 0.393 -5.461 1.00 96.56 88 VAL A N 1
ATOM 674 C CA . VAL A 1 88 ? -2.778 0.258 -5.259 1.00 96.56 88 VAL A CA 1
ATOM 675 C C . VAL A 1 88 ? -2.147 1.646 -5.163 1.00 96.56 88 VAL A C 1
ATOM 677 O O . VAL A 1 88 ? -2.527 2.555 -5.900 1.00 96.56 88 VAL A O 1
ATOM 680 N N . ILE A 1 89 ? -1.202 1.821 -4.239 1.00 95.12 89 ILE A N 1
ATOM 681 C CA . ILE A 1 89 ? -0.469 3.076 -4.028 1.00 95.12 89 ILE A CA 1
ATOM 682 C C . ILE A 1 89 ? 1.026 2.773 -3.916 1.00 95.12 89 ILE A C 1
ATOM 684 O O . ILE A 1 89 ? 1.415 1.774 -3.309 1.00 95.12 89 ILE A O 1
ATOM 688 N N . GLY A 1 90 ? 1.853 3.668 -4.460 1.00 92.88 90 GLY A N 1
ATOM 689 C CA . GLY A 1 90 ? 3.300 3.696 -4.275 1.00 92.88 90 GLY A CA 1
ATOM 690 C C . GLY A 1 90 ? 3.841 5.126 -4.362 1.00 92.88 90 GLY A C 1
ATOM 691 O O . GLY A 1 90 ? 3.436 5.873 -5.250 1.00 92.88 90 GLY A O 1
ATOM 692 N N . ASN A 1 91 ? 4.721 5.531 -3.445 1.00 89.50 91 ASN A N 1
ATOM 693 C CA . ASN A 1 91 ? 5.316 6.875 -3.428 1.00 89.50 91 ASN A CA 1
ATOM 694 C C . ASN A 1 91 ? 6.529 6.995 -4.363 1.00 89.50 91 ASN A C 1
ATOM 696 O O . ASN A 1 91 ? 7.401 6.142 -4.347 1.00 89.50 91 ASN A O 1
ATOM 700 N N . GLU A 1 92 ? 6.662 8.076 -5.122 1.00 86.75 92 GLU A N 1
ATOM 701 C CA . GLU A 1 92 ? 7.818 8.276 -6.008 1.00 86.75 92 GLU A CA 1
ATOM 702 C C . GLU A 1 92 ? 8.619 9.512 -5.601 1.00 86.75 92 GLU A C 1
ATOM 704 O O . GLU A 1 92 ? 8.041 10.540 -5.233 1.00 86.75 92 GLU A O 1
ATOM 709 N N . ALA A 1 93 ? 9.947 9.410 -5.650 1.00 79.69 93 ALA A N 1
ATOM 710 C CA . ALA A 1 93 ? 10.821 10.541 -5.393 1.00 79.69 93 ALA A CA 1
ATOM 711 C C . ALA A 1 93 ? 10.864 11.426 -6.645 1.00 79.69 93 ALA A C 1
ATOM 713 O O . ALA A 1 93 ? 11.242 10.992 -7.730 1.00 79.69 93 ALA A O 1
ATOM 714 N N . LEU A 1 94 ? 10.476 12.694 -6.507 1.00 77.62 94 LEU A N 1
ATOM 715 C CA . LEU A 1 94 ? 10.544 13.655 -7.605 1.00 77.62 94 LEU A CA 1
ATOM 716 C C . LEU A 1 94 ? 11.814 14.497 -7.483 1.00 77.62 94 LEU A C 1
ATOM 718 O O . LEU A 1 94 ? 11.980 15.248 -6.522 1.00 77.62 94 LEU A O 1
ATOM 722 N N . PHE A 1 95 ? 12.682 14.422 -8.492 1.00 72.00 95 PHE A N 1
ATOM 723 C CA . PHE A 1 95 ? 13.849 15.295 -8.603 1.00 72.00 95 PHE A CA 1
ATOM 724 C C . PHE A 1 95 ? 13.473 16.579 -9.344 1.00 72.00 95 PHE A C 1
ATOM 726 O O . PHE A 1 95 ? 12.971 16.552 -10.472 1.00 72.00 95 PHE A O 1
ATOM 733 N N . THR A 1 96 ? 13.702 17.729 -8.712 1.00 73.06 96 THR A N 1
ATOM 734 C CA . THR A 1 96 ? 13.426 19.031 -9.325 1.00 73.06 96 THR A CA 1
ATOM 735 C C . THR A 1 96 ? 14.584 19.455 -10.230 1.00 73.06 96 THR A C 1
ATOM 737 O O . THR A 1 96 ? 15.743 19.116 -10.007 1.00 73.06 96 THR A O 1
ATOM 740 N N . LYS A 1 97 ? 14.279 20.244 -11.267 1.00 73.25 97 LYS A N 1
ATOM 741 C CA . LYS A 1 97 ? 15.294 20.827 -12.167 1.00 73.25 97 LYS A CA 1
ATOM 742 C C . LYS A 1 97 ? 15.986 22.069 -11.589 1.00 73.25 97 LYS A C 1
ATOM 744 O O . LYS A 1 97 ? 16.847 22.643 -12.246 1.00 73.25 97 LYS A O 1
ATOM 749 N N . ILE A 1 98 ? 15.565 22.530 -10.412 1.00 76.06 98 ILE A N 1
ATOM 750 C CA . ILE A 1 98 ? 16.028 23.776 -9.799 1.00 76.06 98 ILE A CA 1
ATOM 751 C C . ILE A 1 98 ? 16.835 23.409 -8.558 1.00 76.06 98 ILE A C 1
ATOM 753 O O . ILE A 1 98 ? 16.314 22.748 -7.661 1.00 76.06 98 ILE A O 1
ATOM 757 N N . GLN A 1 99 ? 18.088 23.862 -8.504 1.00 62.03 99 GLN A N 1
ATOM 758 C CA . GLN A 1 99 ? 18.956 23.699 -7.340 1.00 62.03 99 GLN A CA 1
ATOM 759 C C . GLN A 1 99 ? 18.286 24.324 -6.103 1.00 62.03 99 GLN A C 1
ATOM 761 O O . GLN A 1 99 ? 17.861 25.482 -6.137 1.00 62.03 99 GLN A O 1
ATOM 766 N N . SER A 1 100 ? 18.184 23.573 -5.007 1.00 59.78 100 SER A N 1
ATOM 767 C CA . SER A 1 100 ? 17.645 24.080 -3.745 1.00 59.78 100 SER A CA 1
ATOM 768 C C . SER A 1 100 ? 18.502 25.239 -3.222 1.00 59.78 100 SER A C 1
ATOM 770 O O . SER A 1 100 ? 19.698 25.082 -2.996 1.00 59.78 100 SER A O 1
ATOM 772 N N . TYR A 1 101 ? 17.888 26.400 -2.987 1.00 59.12 101 TYR A N 1
ATOM 773 C CA . TYR A 1 101 ? 18.567 27.623 -2.523 1.00 59.12 101 TYR A CA 1
ATOM 774 C C . TYR A 1 101 ? 18.923 27.630 -1.023 1.00 59.12 101 TYR A C 1
ATOM 776 O O . TYR A 1 101 ? 19.327 28.661 -0.486 1.00 59.12 101 TYR A O 1
ATOM 784 N N . ARG A 1 102 ? 18.743 26.509 -0.317 1.00 54.00 102 ARG A N 1
ATOM 785 C CA . ARG A 1 102 ? 19.060 26.381 1.109 1.00 54.00 102 ARG A CA 1
ATOM 786 C C . ARG A 1 102 ? 19.771 25.065 1.380 1.00 54.00 102 ARG A C 1
ATOM 788 O O . ARG A 1 102 ? 19.255 24.006 1.035 1.00 54.00 102 ARG A O 1
ATOM 795 N N . GLU A 1 103 ? 20.930 25.166 2.018 1.00 47.94 103 GLU A N 1
ATOM 796 C CA . GLU A 1 103 ? 21.594 24.045 2.677 1.00 47.94 103 GLU A CA 1
ATOM 797 C C . GLU A 1 103 ? 20.776 23.650 3.917 1.00 47.94 103 GLU A C 1
ATOM 799 O O . GLU A 1 103 ? 20.451 24.514 4.734 1.00 47.94 103 GLU A O 1
ATOM 804 N N . GLY A 1 104 ? 20.439 22.364 4.059 1.00 54.16 104 GLY A N 1
ATOM 805 C CA . GLY A 1 104 ? 19.927 21.817 5.322 1.00 54.16 104 GLY A CA 1
ATOM 806 C C . GLY A 1 104 ? 18.500 21.261 5.318 1.00 54.16 104 GLY A C 1
ATOM 807 O O . GLY A 1 104 ? 17.730 21.573 6.226 1.00 54.16 104 GLY A O 1
ATOM 808 N N . LEU A 1 105 ? 18.173 20.403 4.351 1.00 41.25 105 LEU A N 1
ATOM 809 C CA . LEU A 1 105 ? 17.344 19.221 4.616 1.00 41.25 105 LEU A CA 1
ATOM 810 C C . LEU A 1 105 ? 18.201 17.979 4.383 1.00 41.25 105 LEU A C 1
ATOM 812 O O . LEU A 1 105 ? 18.944 17.989 3.375 1.00 41.25 105 LEU A O 1
#